Protein AF-A0A293MZA9-F1 (afdb_monomer_lite)

Radius of gyration: 16.71 Å; chains: 1; bounding box: 39×38×52 Å

Organism: Ornithodoros erraticus (NCBI:txid265619)

Foldseek 3Di:
DVVLVVLLCLLLVHDCVVWDWDQDPNWTWIADPVRDIQIGDCRVSQVSLVVRPPRNCQCPDDPVLNVQLVVLSVCCVPQLQVCVVPPVSNVVVLVVVLVCLVPPLASGDPDHHPSLLSVLVSCLVVLVPDDQVRVVVSVSVVNSNQVQCVPCSSCPPPDDRDHDPDPPDDPDD

Secondary structure (DSSP, 8-state):
-HHHHHHHHHHTT--TTT--EEEETTEEEEE-TTSPEEESHHHHHHHHHHHSSS-GGGG-SSHHHHHHHHHHHHHIIIIIHHHTT-HHHHHHHHHHHHHHTTS-SSSSTTS--HHHHHHHHHHHHHHHHS-HHHHHHTHHHHHHHHHHHT-HHHHTTSPPPP------S----

Sequence (173 aa):
MAARMDLFLRYLEMNHKNVVITCKNQVPQTKAKNGEEVTGLLAVCSYLAQLSSNKQHLLGTNPEERASVQQWVEYLQLSVDRCASNHESTNTVLKELNLYLKDRVYFVGNSLTLADILIYYSLHPTFAALSFQDKEKYNHVSRWFDLIQHDSSIRQHLPLLVFSKMMLYEKHR

InterPro domains:
  IPR010987 Glutathione S-transferase, C-terminal-like [PS50405] (47-173)
  IPR036282 Glutathione S-transferase, C-terminal domain superfamily [SSF47616] (43-159)
  IPR042450 Eukaryotic translation elongation factor 1 epsilon-1 [PTHR44490] (5-171)
  IPR053836 Nuclear-export cofactor Arc1-like, N-terminal domain [PF21972] (66-150)
  IPR053837 AIMP3/p18, C-terminal domain [cd10305] (63-164)

Structure (mmCIF, N/CA/C/O backbone):
data_AF-A0A293MZA9-F1
#
_entry.id   AF-A0A293MZA9-F1
#
loop_
_atom_site.group_PDB
_atom_site.id
_atom_site.type_symbol
_atom_site.label_atom_id
_atom_site.label_alt_id
_atom_site.label_comp_id
_atom_site.label_asym_id
_atom_site.label_entity_id
_atom_site.label_seq_id
_atom_site.pdbx_PDB_ins_code
_atom_site.Cartn_x
_atom_site.Cartn_y
_atom_site.Cartn_z
_atom_site.occupancy
_atom_site.B_iso_or_equiv
_atom_site.auth_seq_id
_atom_site.auth_comp_id
_atom_site.auth_asym_id
_atom_site.auth_atom_id
_atom_site.pdbx_PDB_model_num
ATOM 1 N N . MET A 1 1 ? 6.627 9.845 3.550 1.00 78.38 1 MET A N 1
ATOM 2 C CA . MET A 1 1 ? 5.764 9.667 4.743 1.00 78.38 1 MET A CA 1
ATOM 3 C C . MET A 1 1 ? 4.539 10.587 4.746 1.00 78.38 1 MET A C 1
ATOM 5 O O . MET A 1 1 ? 3.451 10.077 4.556 1.00 78.38 1 MET A O 1
ATOM 9 N N . ALA A 1 2 ? 4.655 11.910 4.920 1.00 79.00 2 ALA A N 1
ATOM 10 C CA . ALA A 1 2 ? 3.470 12.781 5.049 1.00 79.00 2 ALA A CA 1
ATOM 11 C C . ALA A 1 2 ? 2.505 12.693 3.844 1.00 79.00 2 ALA A C 1
ATOM 13 O O . ALA A 1 2 ? 1.341 12.349 4.014 1.00 79.00 2 ALA A O 1
ATOM 14 N N . ALA A 1 3 ? 3.023 12.837 2.618 1.00 83.88 3 ALA A N 1
ATOM 15 C CA . ALA A 1 3 ? 2.209 12.765 1.398 1.00 83.88 3 ALA A CA 1
ATOM 16 C C . ALA A 1 3 ? 1.437 11.438 1.231 1.00 83.88 3 ALA A C 1
ATOM 18 O O . ALA A 1 3 ? 0.305 11.443 0.751 1.00 83.88 3 ALA A O 1
ATOM 19 N N . ARG A 1 4 ? 2.008 10.298 1.660 1.00 88.00 4 ARG A N 1
ATOM 20 C CA . ARG A 1 4 ? 1.300 9.005 1.610 1.00 88.00 4 ARG A CA 1
ATOM 21 C C . ARG A 1 4 ? 0.166 8.916 2.627 1.00 88.00 4 ARG A C 1
ATOM 23 O O . ARG A 1 4 ? -0.846 8.290 2.338 1.00 88.00 4 ARG A O 1
ATOM 30 N N . MET A 1 5 ? 0.312 9.552 3.790 1.00 89.81 5 MET A N 1
ATOM 31 C CA . MET A 1 5 ? -0.748 9.587 4.798 1.00 89.81 5 MET A CA 1
ATOM 32 C C . MET A 1 5 ? -1.927 10.427 4.310 1.00 89.81 5 MET A C 1
ATOM 34 O O . MET A 1 5 ? -3.069 10.024 4.498 1.00 89.81 5 MET A O 1
ATOM 38 N N . ASP A 1 6 ? -1.661 11.527 3.604 1.00 89.75 6 ASP A N 1
ATOM 39 C CA . ASP A 1 6 ? -2.713 12.351 2.998 1.00 89.75 6 ASP A CA 1
ATOM 40 C C . ASP A 1 6 ? -3.455 11.620 1.872 1.00 89.75 6 ASP A C 1
ATOM 42 O O . ASP A 1 6 ? -4.667 11.771 1.718 1.00 89.75 6 ASP A O 1
ATOM 46 N N . LEU A 1 7 ? -2.745 10.824 1.066 1.00 93.19 7 LEU A N 1
ATOM 47 C CA . LEU A 1 7 ? -3.370 9.935 0.082 1.00 93.19 7 LEU A CA 1
ATOM 48 C C . LEU A 1 7 ? -4.232 8.875 0.780 1.00 93.19 7 LEU A C 1
ATOM 50 O O . LEU A 1 7 ? -5.382 8.663 0.402 1.00 93.19 7 LEU A O 1
ATOM 54 N N . PHE A 1 8 ? -3.718 8.244 1.837 1.00 93.69 8 PHE A N 1
ATOM 55 C CA . PHE A 1 8 ? -4.463 7.233 2.581 1.00 93.69 8 PHE A CA 1
ATOM 56 C C . PHE A 1 8 ? -5.726 7.802 3.247 1.00 93.69 8 PHE A C 1
ATOM 58 O O . PHE A 1 8 ? -6.793 7.209 3.122 1.00 93.69 8 PHE A O 1
ATOM 65 N N . LEU A 1 9 ? -5.651 8.981 3.872 1.00 91.62 9 LEU A N 1
ATOM 66 C CA . LEU A 1 9 ? -6.816 9.664 4.450 1.00 91.62 9 LEU A CA 1
ATOM 67 C C . LEU A 1 9 ? -7.902 9.957 3.412 1.00 91.62 9 LEU A C 1
ATOM 69 O O . LEU A 1 9 ? -9.081 9.719 3.676 1.00 91.62 9 LEU A O 1
ATOM 73 N N . ARG A 1 10 ? -7.502 10.442 2.231 1.00 91.81 10 ARG A N 1
ATOM 74 C CA . ARG A 1 10 ? -8.425 10.688 1.117 1.00 91.81 10 ARG A CA 1
ATOM 75 C C . ARG A 1 10 ? -9.087 9.406 0.631 1.00 91.81 10 ARG A C 1
ATOM 77 O O . ARG A 1 10 ? -10.287 9.410 0.392 1.00 91.81 10 ARG A O 1
ATOM 84 N N . TYR A 1 11 ? -8.332 8.313 0.552 1.00 93.38 11 TYR A N 1
ATOM 85 C CA . TYR A 1 11 ? -8.868 7.001 0.190 1.00 93.38 11 TYR A CA 1
ATOM 86 C C . TYR A 1 11 ? -9.869 6.463 1.229 1.00 93.38 11 TYR A C 1
ATOM 88 O O . TYR A 1 11 ? -10.846 5.807 0.873 1.00 93.38 11 TYR A O 1
ATOM 96 N N . LEU A 1 12 ? -9.657 6.756 2.515 1.00 92.31 12 LEU A N 1
ATOM 97 C CA . LEU A 1 12 ? -10.615 6.427 3.573 1.00 92.31 12 LEU A CA 1
ATOM 98 C C . LEU A 1 12 ? -11.833 7.366 3.608 1.00 92.31 12 LEU A C 1
ATOM 100 O O . LEU A 1 12 ? -12.700 7.177 4.462 1.00 92.31 12 LEU A O 1
ATOM 104 N N . GLU A 1 13 ? -11.882 8.377 2.733 1.00 89.62 13 GLU A N 1
ATOM 105 C CA . GLU A 1 13 ? -12.926 9.409 2.686 1.00 89.62 13 GLU A CA 1
ATOM 106 C C . GLU A 1 13 ? -13.087 10.150 4.028 1.00 89.62 13 GLU A C 1
ATOM 108 O O . GLU A 1 13 ? -14.154 10.660 4.378 1.00 89.62 13 GLU A O 1
ATOM 113 N N . MET A 1 14 ? -12.007 10.226 4.813 1.00 82.25 14 MET A N 1
ATOM 114 C CA . MET A 1 14 ? -12.020 10.876 6.119 1.00 82.25 14 MET A CA 1
ATOM 115 C C . MET A 1 14 ? -11.803 12.380 5.973 1.00 82.25 14 MET A C 1
ATOM 117 O O . MET A 1 14 ? -10.853 12.842 5.342 1.00 82.25 14 MET A O 1
ATOM 121 N N . ASN A 1 15 ? -12.665 13.173 6.609 1.00 70.00 15 ASN A N 1
ATOM 122 C CA . ASN A 1 15 ? -12.529 14.624 6.600 1.00 70.00 15 ASN A CA 1
ATOM 123 C C . ASN A 1 15 ? -11.350 15.064 7.491 1.00 70.00 15 ASN A C 1
ATOM 125 O O . ASN A 1 15 ? -11.347 14.785 8.693 1.00 70.00 15 ASN A O 1
ATOM 129 N N . HIS A 1 16 ? -10.400 15.819 6.926 1.00 63.00 16 HIS A N 1
ATOM 130 C CA . HIS A 1 16 ? -9.238 16.385 7.631 1.00 63.00 16 HIS A CA 1
ATOM 131 C C . HIS A 1 16 ? -9.606 17.234 8.864 1.00 63.00 16 HIS A C 1
ATOM 133 O O . HIS A 1 16 ? -8.769 17.447 9.735 1.00 63.00 16 HIS A O 1
ATOM 139 N N . LYS A 1 17 ? -10.858 17.702 8.979 1.00 60.84 17 LYS A N 1
ATOM 140 C CA . LYS A 1 17 ? -11.343 18.417 10.173 1.00 60.84 17 LYS A CA 1
ATOM 141 C C . LYS A 1 17 ? -11.486 17.525 11.414 1.00 60.84 17 LYS A C 1
ATOM 143 O O . LYS A 1 17 ? -11.413 18.036 12.525 1.00 60.84 17 LYS A O 1
ATOM 148 N N . ASN A 1 18 ? -11.681 16.218 11.233 1.00 66.50 18 ASN A N 1
ATOM 149 C CA . ASN A 1 18 ? -11.955 15.280 12.329 1.00 66.50 18 ASN A CA 1
ATOM 150 C C . ASN A 1 18 ? -10.723 14.477 12.758 1.00 66.50 18 ASN A C 1
ATOM 152 O O . ASN A 1 18 ? -10.728 13.874 13.829 1.00 66.50 18 ASN A O 1
ATOM 156 N N . VAL A 1 19 ? -9.683 14.446 11.923 1.00 78.88 19 VAL A N 1
ATOM 157 C CA . VAL A 1 19 ? -8.457 13.688 12.167 1.00 78.88 19 VAL A CA 1
ATOM 158 C C . VAL A 1 19 ? -7.263 14.551 11.801 1.00 78.88 19 VAL A C 1
ATOM 160 O O . VAL A 1 19 ? -7.063 14.897 10.640 1.00 78.88 19 VAL A O 1
ATOM 163 N N . VAL A 1 20 ? -6.433 14.838 12.799 1.00 82.38 20 VAL A N 1
ATOM 164 C CA . VAL A 1 20 ? -5.143 15.495 12.601 1.00 82.38 20 VAL A CA 1
ATOM 165 C C . VAL A 1 20 ? -4.059 14.426 12.633 1.00 82.38 20 VAL A C 1
ATOM 167 O O . VAL A 1 20 ? -3.927 13.703 13.625 1.00 82.38 20 VAL A O 1
ATOM 170 N N . ILE A 1 21 ? -3.286 14.324 11.551 1.00 85.62 21 ILE A N 1
ATOM 171 C CA . ILE A 1 21 ? -2.070 13.511 11.504 1.00 85.62 21 ILE A CA 1
ATOM 172 C C . ILE A 1 21 ? -0.874 14.451 11.565 1.00 85.62 21 ILE A C 1
ATOM 174 O O . ILE A 1 21 ? -0.724 15.334 10.726 1.00 85.62 21 ILE A O 1
ATOM 178 N N . THR A 1 22 ? -0.006 14.241 12.548 1.00 86.19 22 THR A N 1
ATOM 179 C CA . THR A 1 22 ? 1.283 14.934 12.646 1.00 86.19 22 THR A CA 1
ATOM 180 C C . THR A 1 22 ? 2.397 13.931 12.390 1.00 86.19 22 THR A C 1
ATOM 182 O O . THR A 1 22 ? 2.348 12.820 12.904 1.00 86.19 22 THR A O 1
ATOM 185 N N . CYS A 1 23 ? 3.414 14.296 11.613 1.00 83.69 23 CYS A N 1
ATOM 186 C CA . CYS A 1 23 ? 4.606 13.464 11.444 1.00 83.69 23 CYS A CA 1
ATOM 187 C C . CYS A 1 23 ? 5.765 14.063 12.249 1.00 83.69 23 CYS A C 1
ATOM 189 O O . CYS A 1 23 ? 6.390 15.017 11.790 1.00 83.69 23 CYS A O 1
ATOM 191 N N . LYS A 1 24 ? 6.072 13.509 13.428 1.00 82.31 24 LYS A N 1
ATOM 192 C CA . LYS A 1 24 ? 7.266 13.887 14.207 1.00 82.31 24 LYS A CA 1
ATOM 193 C C . LYS A 1 24 ? 8.376 12.879 13.934 1.00 82.31 24 LYS A C 1
ATOM 195 O O . LYS A 1 24 ? 8.140 11.681 14.026 1.00 82.31 24 LYS A O 1
ATOM 200 N N . ASN A 1 25 ? 9.573 13.341 13.569 1.00 81.31 25 ASN A N 1
ATOM 201 C CA . ASN A 1 25 ? 10.719 12.477 13.233 1.00 81.31 25 ASN A CA 1
ATOM 202 C C . ASN A 1 25 ? 10.378 11.370 12.216 1.00 81.31 25 ASN A C 1
ATOM 204 O O . ASN A 1 25 ? 10.804 10.230 12.360 1.00 81.31 25 ASN A O 1
ATOM 208 N N . GLN A 1 26 ? 9.576 11.701 11.197 1.00 80.00 26 GLN A N 1
ATOM 209 C CA . GLN A 1 26 ? 9.067 10.756 10.189 1.00 80.00 26 GLN A CA 1
ATOM 210 C C . GLN A 1 26 ? 8.148 9.646 10.735 1.00 80.00 26 GLN A C 1
ATOM 212 O O . GLN A 1 26 ? 7.789 8.740 9.992 1.00 80.00 26 GLN A O 1
ATOM 217 N N . VAL A 1 27 ? 7.695 9.730 11.983 1.00 86.31 27 VAL A N 1
ATOM 218 C CA . VAL A 1 27 ? 6.714 8.806 12.555 1.00 86.31 27 VAL A CA 1
ATOM 219 C C . VAL A 1 27 ? 5.341 9.485 12.571 1.00 86.31 27 VAL A C 1
ATOM 221 O O . VAL A 1 27 ? 5.217 10.587 13.116 1.00 86.31 27 VAL A O 1
ATOM 224 N N . PRO A 1 28 ? 4.302 8.882 11.965 1.00 91.38 28 PRO A N 1
ATOM 225 C CA . PRO A 1 28 ? 2.960 9.444 12.001 1.00 91.38 28 PRO A CA 1
ATOM 226 C C . PRO A 1 28 ? 2.348 9.286 13.396 1.00 91.38 28 PRO A C 1
ATOM 228 O O . PRO A 1 28 ? 2.517 8.258 14.057 1.00 91.38 28 PRO A O 1
ATOM 231 N N . GLN A 1 29 ? 1.618 10.312 13.814 1.00 93.19 29 GLN A N 1
ATOM 232 C CA . GLN A 1 29 ? 0.899 10.393 15.077 1.00 93.19 29 GLN A CA 1
ATOM 233 C C . GLN A 1 29 ? -0.500 10.947 14.833 1.00 93.19 29 GLN A C 1
ATOM 235 O O . GLN A 1 29 ? -0.676 11.849 14.010 1.00 93.19 29 GLN A O 1
ATOM 240 N N . THR A 1 30 ? -1.491 10.454 15.566 1.00 91.81 30 THR A N 1
ATOM 241 C CA . THR A 1 30 ? -2.841 11.023 15.574 1.00 91.81 30 THR A CA 1
ATOM 242 C C . THR A 1 30 ? -3.443 10.977 16.973 1.00 91.81 30 THR A C 1
ATOM 244 O O . THR A 1 30 ? -3.035 10.166 17.802 1.00 91.81 30 THR A O 1
ATOM 247 N N . LYS A 1 31 ? -4.407 11.858 17.247 1.00 90.56 31 LYS A N 1
ATOM 248 C CA . LYS A 1 31 ? -5.154 11.843 18.507 1.00 90.56 31 LYS A CA 1
ATOM 249 C C . LYS A 1 31 ? -6.422 11.021 18.351 1.00 90.56 31 LYS A C 1
ATOM 251 O O . LYS A 1 31 ? -7.227 11.267 17.451 1.00 90.56 31 LYS A O 1
ATOM 256 N N . ALA A 1 32 ? -6.602 10.066 19.249 1.00 85.69 32 ALA A N 1
ATOM 257 C CA . ALA A 1 32 ? -7.834 9.320 19.363 1.00 85.69 32 ALA A CA 1
ATOM 258 C C . ALA A 1 32 ? -8.953 10.182 19.974 1.00 85.69 32 ALA A C 1
ATOM 260 O O . ALA A 1 32 ? -8.708 11.234 20.568 1.00 85.69 32 ALA A O 1
ATOM 261 N N . LYS A 1 33 ? -10.211 9.740 19.832 1.00 82.50 33 LYS A N 1
ATOM 262 C CA . LYS A 1 33 ? -11.384 10.478 20.350 1.00 82.50 33 LYS A CA 1
ATOM 263 C C . LYS A 1 33 ? -11.359 10.662 21.873 1.00 82.50 33 LYS A C 1
ATOM 265 O O . LYS A 1 33 ? -11.926 11.624 22.373 1.00 82.50 33 LYS A O 1
ATOM 270 N N . ASN A 1 34 ? -10.704 9.753 22.593 1.00 83.38 34 ASN A N 1
ATOM 271 C CA . ASN A 1 34 ? -10.505 9.803 24.045 1.00 83.38 34 ASN A CA 1
ATOM 272 C C . ASN A 1 34 ? -9.336 10.719 24.471 1.00 83.38 34 ASN A C 1
ATOM 274 O O . ASN A 1 34 ? -9.072 10.848 25.661 1.00 83.38 34 ASN A O 1
ATOM 278 N N . GLY A 1 35 ? -8.642 11.354 23.520 1.00 83.75 35 GLY A N 1
ATOM 279 C CA . GLY A 1 35 ? -7.499 12.229 23.777 1.00 83.75 35 GLY A CA 1
ATOM 280 C C . GLY A 1 35 ? -6.140 11.525 23.811 1.00 83.75 35 GLY A C 1
ATOM 281 O O . GLY A 1 35 ? -5.126 12.223 23.847 1.00 83.75 35 GLY A O 1
ATOM 282 N N . GLU A 1 36 ? -6.093 10.191 23.747 1.00 88.56 36 GLU A N 1
ATOM 283 C CA . GLU A 1 36 ? -4.838 9.431 23.692 1.00 88.56 36 GLU A CA 1
ATOM 284 C C . GLU A 1 36 ? -4.108 9.642 22.359 1.00 88.56 36 GLU A C 1
ATOM 286 O O . GLU A 1 36 ? -4.722 9.862 21.312 1.00 88.56 36 GLU A O 1
ATOM 291 N N . GLU A 1 37 ? -2.777 9.577 22.386 1.00 91.50 37 GLU A N 1
ATOM 292 C CA . GLU A 1 37 ? -1.948 9.701 21.187 1.00 91.50 37 GLU A CA 1
ATOM 293 C C . GLU A 1 37 ? -1.611 8.313 20.630 1.00 91.50 37 GLU A C 1
ATOM 295 O O . GLU A 1 37 ? -0.954 7.503 21.280 1.00 91.50 37 GLU A O 1
ATOM 300 N N . VAL A 1 38 ? -2.030 8.053 19.393 1.00 93.06 38 VAL A N 1
ATOM 301 C CA . VAL A 1 38 ? -1.664 6.853 18.637 1.00 93.06 38 VAL A CA 1
ATOM 302 C C . VAL A 1 38 ? -0.458 7.196 17.772 1.00 93.06 38 VAL A C 1
ATOM 304 O O . VAL A 1 38 ? -0.515 8.124 16.966 1.00 93.06 38 VAL A O 1
ATOM 307 N N . THR A 1 39 ? 0.633 6.449 17.929 1.00 93.19 39 THR A N 1
ATOM 308 C CA . THR A 1 39 ? 1.907 6.694 17.237 1.00 93.19 39 THR A CA 1
ATOM 309 C C . THR A 1 39 ? 2.356 5.456 16.467 1.00 93.19 39 THR A C 1
ATOM 311 O O . THR A 1 39 ? 2.234 4.337 16.955 1.00 93.19 39 THR A O 1
ATOM 314 N N . GLY A 1 40 ? 2.921 5.664 15.277 1.00 91.88 40 GLY A N 1
ATOM 315 C CA . GLY A 1 40 ? 3.454 4.606 14.419 1.00 91.88 40 GLY A CA 1
ATOM 316 C C . GLY A 1 40 ? 2.581 4.361 13.193 1.00 91.88 40 GLY A C 1
ATOM 317 O O . GLY A 1 40 ? 1.365 4.518 13.239 1.00 91.88 40 GLY A O 1
ATOM 318 N N . LEU A 1 41 ? 3.205 3.984 12.074 1.00 92.19 41 LEU A N 1
ATOM 319 C CA . LEU A 1 41 ? 2.511 3.841 10.790 1.00 92.19 41 LEU A CA 1
ATOM 320 C C . LEU A 1 41 ? 1.380 2.818 10.862 1.00 92.19 41 LEU A C 1
ATOM 322 O O . LEU A 1 41 ? 0.238 3.156 10.563 1.00 92.19 41 LEU A O 1
ATOM 326 N N . LEU A 1 42 ? 1.692 1.599 11.305 1.00 94.31 42 LEU A N 1
ATOM 327 C CA . LEU A 1 42 ? 0.703 0.536 11.433 1.00 94.31 42 LEU A CA 1
ATOM 328 C C . LEU A 1 42 ? -0.424 0.929 12.391 1.00 94.31 42 LEU A C 1
ATOM 330 O O . LEU A 1 42 ? -1.591 0.782 12.040 1.00 94.31 42 LEU A O 1
ATOM 334 N N . ALA A 1 43 ? -0.085 1.461 13.567 1.00 94.38 43 ALA A N 1
ATOM 335 C CA . ALA A 1 43 ? -1.064 1.826 14.587 1.00 94.38 43 ALA A CA 1
ATOM 336 C C . ALA A 1 43 ? -2.006 2.937 14.099 1.00 94.38 43 ALA A C 1
ATOM 338 O O . ALA A 1 43 ? -3.224 2.795 14.189 1.00 94.38 43 ALA A O 1
ATOM 339 N N . VAL A 1 44 ? -1.457 4.007 13.514 1.00 94.44 44 VAL A N 1
ATOM 340 C CA . VAL A 1 44 ? -2.244 5.119 12.968 1.00 94.44 44 VAL A CA 1
ATOM 341 C C . VAL A 1 44 ? -3.105 4.646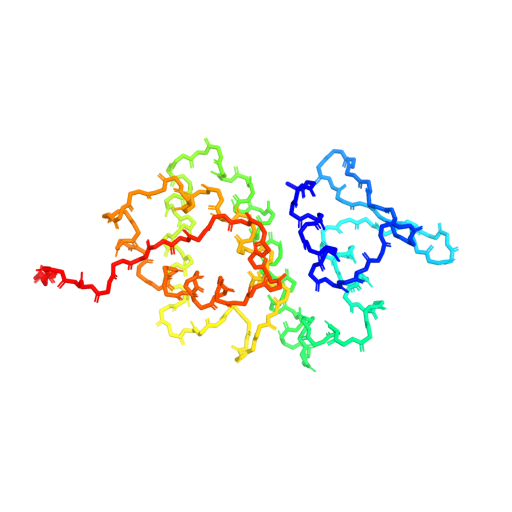 11.800 1.00 94.44 44 VAL A C 1
ATOM 343 O O . VAL A 1 44 ? -4.309 4.878 11.811 1.00 94.44 44 VAL A O 1
ATOM 346 N N . CYS A 1 45 ? -2.544 3.944 10.813 1.00 94.56 45 CYS A N 1
ATOM 347 C CA . CYS A 1 45 ? -3.326 3.452 9.678 1.00 94.56 45 CYS A CA 1
ATOM 348 C C . CYS A 1 45 ? -4.422 2.466 10.103 1.00 94.56 45 CYS A C 1
ATOM 350 O O . CYS A 1 45 ? -5.534 2.543 9.582 1.00 94.56 45 CYS A O 1
ATOM 352 N N . SER A 1 46 ? -4.139 1.587 11.069 1.00 94.81 46 SER A N 1
ATOM 353 C CA . SER A 1 46 ? -5.121 0.634 11.601 1.00 94.81 46 SER A CA 1
ATOM 354 C C . SER A 1 46 ? -6.251 1.342 12.331 1.00 94.81 46 SER A C 1
ATOM 356 O O . SER A 1 46 ? -7.418 1.057 12.074 1.00 94.81 46 SER A O 1
ATOM 358 N N . TYR A 1 47 ? -5.916 2.313 13.181 1.00 93.81 47 TYR A N 1
ATOM 359 C CA . TYR A 1 47 ? -6.902 3.135 13.874 1.00 93.81 47 TYR A CA 1
ATOM 360 C C . TYR A 1 47 ? -7.825 3.861 12.884 1.00 93.81 47 TYR A C 1
ATOM 362 O O . TYR A 1 47 ? -9.046 3.819 13.019 1.00 93.81 47 TYR A O 1
ATOM 370 N N . LEU A 1 48 ? -7.264 4.469 11.836 1.00 92.38 48 LEU A N 1
ATOM 371 C CA . LEU A 1 48 ? -8.047 5.179 10.822 1.00 92.38 48 LEU A CA 1
ATOM 372 C C . LEU A 1 48 ? -8.930 4.238 9.995 1.00 92.38 48 LEU A C 1
ATOM 374 O O . LEU A 1 48 ? -10.099 4.545 9.764 1.00 92.38 48 LEU A O 1
ATOM 378 N N . ALA A 1 49 ? -8.411 3.075 9.597 1.00 93.44 49 ALA A N 1
ATOM 379 C CA . ALA A 1 49 ? -9.196 2.067 8.887 1.00 93.44 49 ALA A CA 1
ATOM 380 C C . ALA A 1 49 ? -10.359 1.530 9.742 1.00 93.44 49 ALA A C 1
ATOM 382 O O . ALA A 1 49 ? -11.439 1.284 9.210 1.00 93.44 49 ALA A O 1
ATOM 383 N N . GLN A 1 50 ? -10.168 1.400 11.061 1.00 92.31 50 GLN A N 1
ATOM 384 C CA . GLN A 1 50 ? -11.224 1.002 12.003 1.00 92.31 50 GLN A CA 1
ATOM 385 C C . GLN A 1 50 ? -12.297 2.079 12.189 1.00 92.31 50 GLN A C 1
ATOM 387 O O . GLN A 1 50 ? -13.472 1.749 12.340 1.00 92.31 50 GLN A O 1
ATOM 392 N N . LEU A 1 51 ? -11.909 3.358 12.167 1.00 90.19 51 LEU A N 1
ATOM 393 C CA . LEU A 1 51 ? -12.852 4.477 12.237 1.00 90.19 51 LEU A CA 1
ATOM 394 C C . LEU A 1 51 ? -13.693 4.645 10.967 1.00 90.19 51 LEU A C 1
ATOM 396 O O . LEU A 1 51 ? -14.756 5.266 11.023 1.00 90.19 51 LEU A O 1
ATOM 400 N N . SER A 1 52 ? -13.213 4.141 9.832 1.00 88.44 52 SER A N 1
ATOM 401 C CA . SER A 1 52 ? -13.966 4.148 8.584 1.00 88.44 52 SER A CA 1
ATOM 402 C C . SER A 1 52 ? -15.138 3.164 8.648 1.00 88.44 52 SER A C 1
ATOM 404 O O . SER A 1 52 ? -15.035 2.071 9.206 1.00 88.44 52 SER A O 1
ATOM 406 N N . SER A 1 53 ? -16.265 3.542 8.045 1.00 85.12 53 SER A N 1
ATOM 407 C CA . SER A 1 53 ? -17.493 2.742 8.047 1.00 85.12 53 SER A CA 1
ATOM 408 C C . SER A 1 53 ? -17.404 1.480 7.185 1.00 85.12 53 SER A C 1
ATOM 410 O O . SER A 1 53 ? -18.109 0.515 7.459 1.00 85.12 53 SER A O 1
ATOM 412 N N . ASN A 1 54 ? -16.556 1.462 6.151 1.00 88.69 54 ASN A N 1
ATOM 413 C CA . ASN A 1 54 ? -16.525 0.385 5.152 1.00 88.69 54 ASN A CA 1
ATOM 414 C C . ASN A 1 54 ? -15.112 -0.130 4.806 1.00 88.69 54 ASN A C 1
ATOM 416 O O . ASN A 1 54 ? -14.974 -1.017 3.961 1.00 88.69 54 ASN A O 1
ATOM 420 N N . LYS A 1 55 ? -14.057 0.370 5.464 1.00 93.31 55 LYS A N 1
ATOM 421 C CA . LYS A 1 55 ? -12.653 0.016 5.162 1.00 93.31 55 LYS A CA 1
ATOM 422 C C . LYS A 1 55 ? -11.972 -0.880 6.205 1.00 93.31 55 LYS A C 1
ATOM 424 O O . LYS A 1 55 ? -10.771 -1.119 6.120 1.00 93.31 55 LYS A O 1
ATOM 429 N N . GLN A 1 56 ? -12.722 -1.439 7.153 1.00 92.88 56 GLN A N 1
ATOM 430 C CA . GLN A 1 56 ? -12.178 -2.313 8.206 1.00 92.88 56 GLN A CA 1
ATOM 431 C C . GLN A 1 56 ? -11.539 -3.599 7.653 1.00 92.88 56 GLN A C 1
ATOM 433 O O . GLN A 1 56 ? -10.561 -4.095 8.211 1.00 92.88 56 GLN A O 1
ATOM 438 N N . HIS A 1 57 ? -12.051 -4.106 6.526 1.00 94.44 57 HIS A N 1
ATOM 439 C CA . HIS A 1 57 ? -11.538 -5.303 5.849 1.00 94.44 57 HIS A CA 1
ATOM 440 C C . HIS A 1 57 ? -10.075 -5.168 5.395 1.00 94.44 57 HIS A C 1
ATOM 442 O O . HIS A 1 57 ? -9.390 -6.176 5.248 1.00 94.44 57 HIS A O 1
ATOM 448 N N . LEU A 1 58 ? -9.563 -3.940 5.232 1.00 96.62 58 LEU A N 1
ATOM 449 C CA . LEU A 1 58 ? -8.174 -3.689 4.832 1.00 96.62 58 LEU A CA 1
ATOM 450 C C . LEU A 1 58 ? -7.151 -4.210 5.844 1.00 96.62 58 LEU A C 1
ATOM 452 O O . LEU A 1 58 ? -5.981 -4.362 5.501 1.00 96.62 58 LEU A O 1
ATOM 456 N N . LEU A 1 59 ? -7.577 -4.455 7.084 1.00 96.69 59 LEU A N 1
ATOM 457 C CA . LEU A 1 59 ? -6.723 -4.987 8.140 1.00 96.69 59 LEU A CA 1
ATOM 458 C C . LEU A 1 59 ? -6.605 -6.512 8.102 1.00 96.69 59 LEU A C 1
ATOM 460 O O . LEU A 1 59 ? -5.855 -7.057 8.899 1.00 96.69 59 LEU A O 1
ATOM 464 N N . GLY A 1 60 ? -7.309 -7.194 7.199 1.00 95.88 60 GLY A N 1
ATOM 465 C CA . GLY A 1 60 ? -7.381 -8.650 7.161 1.00 95.88 60 GLY A CA 1
ATOM 466 C C . GLY A 1 60 ? -8.590 -9.196 7.921 1.00 95.88 60 GLY A C 1
ATOM 467 O O . GLY A 1 60 ? -9.027 -8.664 8.952 1.00 95.88 60 GLY A O 1
ATOM 468 N N . THR A 1 61 ? -9.147 -10.279 7.388 1.00 95.19 61 THR A N 1
ATOM 469 C CA . THR A 1 61 ? -10.399 -10.890 7.857 1.00 95.19 61 THR A CA 1
ATOM 470 C C . THR A 1 61 ? -10.183 -11.936 8.949 1.00 95.19 61 THR A C 1
ATOM 472 O O . THR A 1 61 ? -11.072 -12.156 9.770 1.00 95.19 61 THR A O 1
ATOM 475 N N . ASN A 1 62 ? -8.987 -12.522 9.012 1.00 96.12 62 ASN A N 1
ATOM 476 C CA . ASN A 1 62 ? -8.573 -13.527 9.991 1.00 96.12 62 ASN A CA 1
ATOM 477 C C . ASN A 1 62 ? -7.237 -13.134 10.670 1.00 96.12 62 ASN A C 1
ATOM 479 O O . ASN A 1 62 ? -6.584 -12.176 10.235 1.00 96.12 62 ASN A O 1
ATOM 483 N N . PRO A 1 63 ? -6.847 -13.796 11.778 1.00 97.44 63 PRO A N 1
ATOM 484 C CA . PRO A 1 63 ? -5.603 -13.495 12.489 1.00 97.44 63 PRO A CA 1
ATOM 485 C C . PRO A 1 63 ? -4.343 -13.583 11.617 1.00 97.44 63 PRO A C 1
ATOM 487 O O . PRO A 1 63 ? -3.449 -12.748 11.750 1.00 97.44 63 PRO A O 1
ATOM 490 N N . GLU A 1 64 ? -4.282 -14.548 10.703 1.00 97.69 64 GLU A N 1
ATOM 491 C CA . GLU A 1 64 ? -3.146 -14.793 9.815 1.00 97.69 64 GLU A CA 1
ATOM 492 C C . GLU A 1 64 ? -2.963 -13.653 8.802 1.00 97.69 64 GLU A C 1
ATOM 494 O O . GLU A 1 64 ? -1.852 -13.159 8.592 1.00 97.69 64 GLU A O 1
ATOM 499 N N . GLU A 1 65 ? -4.059 -13.174 8.212 1.00 97.69 65 GLU A N 1
ATOM 500 C CA . GLU A 1 65 ? -4.069 -12.010 7.327 1.00 97.69 65 GLU A CA 1
ATOM 501 C C . GLU A 1 65 ? -3.688 -10.741 8.086 1.00 97.69 65 GLU A C 1
ATOM 503 O O . GLU A 1 65 ? -2.877 -9.965 7.590 1.00 97.69 65 GLU A O 1
ATOM 508 N N . ARG A 1 66 ? -4.199 -10.546 9.308 1.00 97.50 66 ARG A N 1
ATOM 509 C CA . ARG A 1 66 ? -3.835 -9.393 10.152 1.00 97.50 66 ARG A CA 1
ATOM 510 C C . ARG A 1 66 ? -2.340 -9.355 10.450 1.00 97.50 66 ARG A C 1
ATOM 512 O O . ARG A 1 66 ? -1.713 -8.306 10.301 1.00 97.50 66 ARG A O 1
ATOM 519 N N . ALA A 1 67 ? -1.762 -10.499 10.814 1.00 97.88 67 ALA A N 1
ATOM 520 C CA . ALA A 1 67 ? -0.326 -10.627 11.037 1.00 97.88 67 ALA A CA 1
ATOM 521 C C . ALA A 1 67 ? 0.474 -10.366 9.749 1.00 97.88 67 ALA A C 1
ATOM 523 O O . ALA A 1 67 ? 1.479 -9.659 9.774 1.00 97.88 67 ALA A O 1
ATOM 524 N N . SER A 1 68 ? -0.006 -10.866 8.608 1.00 97.94 68 SER A N 1
ATOM 525 C CA . SER A 1 68 ? 0.633 -10.643 7.305 1.00 97.94 68 SER A CA 1
ATOM 526 C C . SER A 1 68 ? 0.578 -9.172 6.876 1.00 97.94 68 SER A C 1
ATOM 528 O O . SER A 1 68 ? 1.563 -8.642 6.362 1.00 97.94 68 SER A O 1
ATOM 530 N N . VAL A 1 69 ? -0.542 -8.481 7.121 1.00 98.19 69 VAL A N 1
ATOM 531 C CA . VAL A 1 69 ? -0.663 -7.032 6.895 1.00 98.19 69 VAL A CA 1
ATOM 532 C C . VAL A 1 69 ? 0.361 -6.293 7.747 1.00 98.19 69 VAL A C 1
ATOM 534 O O . VAL A 1 69 ? 1.105 -5.469 7.218 1.00 98.19 69 VAL A O 1
ATOM 537 N N . GLN A 1 70 ? 0.443 -6.609 9.042 1.00 97.25 70 GLN A N 1
ATOM 538 C CA . GLN A 1 70 ? 1.440 -6.025 9.937 1.00 97.25 70 GLN A CA 1
ATOM 539 C C . GLN A 1 70 ? 2.867 -6.232 9.409 1.00 97.25 70 GLN A C 1
ATOM 541 O O . GLN A 1 70 ? 3.603 -5.256 9.259 1.00 97.25 70 GLN A O 1
ATOM 546 N N . GLN A 1 71 ? 3.228 -7.467 9.055 1.00 97.31 71 GLN A N 1
ATOM 547 C CA . GLN A 1 71 ? 4.546 -7.802 8.519 1.00 97.31 71 GLN A CA 1
ATOM 548 C C . GLN A 1 71 ? 4.899 -6.949 7.291 1.00 97.31 71 GLN A C 1
ATOM 550 O O . GLN A 1 71 ? 6.008 -6.426 7.192 1.00 97.31 71 GLN A O 1
ATOM 555 N N . TRP A 1 72 ? 3.970 -6.780 6.348 1.00 97.56 72 TRP A N 1
ATOM 556 C CA . TRP A 1 72 ? 4.224 -5.992 5.140 1.00 97.56 72 TRP A CA 1
ATOM 557 C C . TRP A 1 72 ? 4.366 -4.494 5.413 1.00 97.56 72 TRP A C 1
ATOM 559 O O . TRP A 1 72 ? 5.183 -3.828 4.774 1.00 97.56 72 TRP A O 1
ATOM 569 N N . VAL A 1 73 ? 3.618 -3.959 6.381 1.00 95.25 73 VAL A N 1
ATOM 570 C CA . VAL A 1 73 ? 3.770 -2.563 6.815 1.00 95.25 73 VAL A CA 1
ATOM 571 C C . VAL A 1 73 ? 5.113 -2.351 7.524 1.00 95.25 73 VAL A C 1
ATOM 573 O O . VAL A 1 73 ? 5.749 -1.316 7.325 1.00 95.25 73 VAL A O 1
ATOM 576 N N . GLU A 1 74 ? 5.595 -3.332 8.285 1.00 94.12 74 GLU A N 1
ATOM 577 C CA . GLU A 1 74 ? 6.937 -3.298 8.875 1.00 94.12 74 GLU A CA 1
ATOM 578 C C . GLU A 1 74 ? 8.032 -3.388 7.799 1.00 94.12 74 GLU A C 1
ATOM 580 O O . GLU A 1 74 ? 8.944 -2.557 7.780 1.00 94.12 74 GLU A O 1
ATOM 585 N N . TYR A 1 75 ? 7.911 -4.320 6.845 1.00 94.31 75 TYR A N 1
ATOM 586 C CA . TYR A 1 75 ? 8.831 -4.438 5.704 1.00 94.31 75 TYR A CA 1
ATOM 587 C C . TYR A 1 75 ? 8.909 -3.132 4.902 1.00 94.31 75 TYR A C 1
ATOM 589 O O . TYR A 1 75 ? 9.996 -2.690 4.529 1.00 94.31 75 TYR A O 1
ATOM 597 N N . LEU A 1 76 ? 7.774 -2.463 4.681 1.00 91.44 76 LEU A N 1
ATOM 598 C CA . LEU A 1 76 ? 7.730 -1.151 4.039 1.00 91.44 76 LEU A CA 1
ATOM 599 C C . LEU A 1 76 ? 8.625 -0.130 4.762 1.00 91.44 76 LEU A C 1
ATOM 601 O O . LEU A 1 76 ? 9.395 0.579 4.117 1.00 91.44 76 LEU A O 1
ATOM 605 N N . GLN A 1 77 ? 8.546 -0.054 6.092 1.00 86.69 77 GLN A N 1
ATOM 606 C CA . GLN A 1 77 ? 9.319 0.916 6.875 1.00 86.69 77 GLN A CA 1
ATOM 607 C C . GLN A 1 77 ? 10.812 0.569 6.946 1.00 86.69 77 GLN A C 1
ATOM 609 O O . GLN A 1 77 ? 11.656 1.468 6.973 1.00 86.69 77 GLN A O 1
ATOM 614 N N . LEU A 1 78 ? 11.147 -0.720 7.004 1.00 87.06 78 LEU A N 1
ATOM 615 C CA . LEU A 1 78 ? 12.527 -1.177 7.177 1.00 87.06 78 LEU A CA 1
ATOM 616 C C . LEU A 1 78 ? 13.299 -1.250 5.860 1.00 87.06 78 LEU A C 1
ATOM 618 O O . LEU A 1 78 ? 14.483 -0.907 5.847 1.00 87.06 78 LEU A O 1
ATOM 622 N N . SER A 1 79 ? 12.623 -1.640 4.781 1.00 84.31 79 SER A N 1
ATOM 623 C CA . SER A 1 79 ? 13.228 -1.910 3.479 1.00 84.31 79 SER A CA 1
ATOM 624 C C . SER A 1 79 ? 12.869 -0.819 2.475 1.00 84.31 79 SER A C 1
ATOM 626 O O . SER A 1 79 ? 13.740 -0.085 2.025 1.00 84.31 79 SER A O 1
ATOM 628 N N . VAL A 1 80 ? 11.586 -0.633 2.158 1.00 78.25 80 VAL A N 1
ATOM 629 C CA . VAL A 1 80 ? 11.173 0.258 1.056 1.00 78.25 80 VAL A CA 1
ATOM 630 C C . VAL A 1 80 ? 11.524 1.723 1.343 1.00 78.25 80 VAL A C 1
ATOM 632 O O . VAL A 1 80 ? 12.203 2.366 0.544 1.00 78.25 80 VAL A O 1
ATOM 635 N N . ASP A 1 81 ? 11.112 2.245 2.500 1.00 79.75 81 ASP A N 1
ATOM 636 C CA . ASP A 1 81 ? 11.316 3.654 2.854 1.00 79.75 81 ASP A CA 1
ATOM 637 C C . ASP A 1 81 ? 12.803 3.985 3.078 1.00 79.75 81 ASP A C 1
ATOM 639 O O . ASP A 1 81 ? 13.257 5.082 2.750 1.00 79.75 81 ASP A O 1
ATOM 643 N N . ARG A 1 82 ? 13.575 3.035 3.621 1.00 76.12 82 ARG A N 1
ATOM 644 C CA . ARG A 1 82 ? 15.005 3.213 3.915 1.00 76.12 82 ARG A CA 1
ATOM 645 C C . ARG A 1 82 ? 15.871 3.117 2.660 1.00 76.12 82 ARG A C 1
ATOM 647 O O . ARG A 1 82 ? 16.892 3.793 2.570 1.00 76.12 82 ARG A O 1
ATOM 654 N N . CYS A 1 83 ? 15.477 2.282 1.703 1.00 72.50 83 CYS A N 1
ATOM 655 C CA . CYS A 1 83 ? 16.248 2.030 0.491 1.00 72.50 83 CYS A CA 1
ATOM 656 C C . CYS A 1 83 ? 15.966 3.030 -0.635 1.00 72.50 83 CYS A C 1
ATOM 658 O O . CYS A 1 83 ? 16.731 3.057 -1.595 1.00 72.50 83 CYS A O 1
ATOM 660 N N . ALA A 1 84 ? 14.935 3.874 -0.517 1.00 68.00 84 ALA A N 1
ATOM 661 C CA . ALA A 1 84 ? 14.508 4.804 -1.567 1.00 68.00 84 ALA A CA 1
ATOM 662 C C . ALA A 1 84 ? 15.595 5.795 -2.044 1.00 68.00 84 ALA A C 1
ATOM 664 O O . ALA A 1 84 ? 15.492 6.327 -3.146 1.00 68.00 84 ALA A O 1
ATOM 665 N N . SER A 1 85 ? 16.640 6.043 -1.246 1.00 70.00 85 SER A N 1
ATOM 666 C CA . SER A 1 85 ? 17.775 6.907 -1.607 1.00 70.00 85 SER A CA 1
ATOM 667 C C . SER A 1 85 ? 18.966 6.165 -2.231 1.00 70.00 85 SER A C 1
ATOM 669 O O . SER A 1 85 ? 19.882 6.816 -2.731 1.00 70.00 85 SER A O 1
ATOM 671 N N . ASN A 1 86 ? 18.970 4.826 -2.227 1.00 79.56 86 ASN A N 1
ATOM 672 C CA . ASN A 1 86 ? 20.035 3.998 -2.791 1.00 79.56 86 ASN A CA 1
ATOM 673 C C . ASN A 1 86 ? 19.494 3.130 -3.937 1.00 79.56 86 ASN A C 1
ATOM 675 O O . ASN A 1 86 ? 18.646 2.258 -3.739 1.00 79.56 86 ASN A O 1
ATOM 679 N N . HIS A 1 87 ? 20.026 3.342 -5.141 1.00 75.81 87 HIS A N 1
ATOM 680 C CA . HIS A 1 87 ? 19.598 2.638 -6.346 1.00 75.81 87 HIS A CA 1
ATOM 681 C C . HIS A 1 87 ? 19.833 1.117 -6.279 1.00 75.81 87 HIS A C 1
ATOM 683 O O . HIS A 1 87 ? 18.982 0.344 -6.721 1.00 75.81 87 HIS A O 1
ATOM 689 N N . GLU A 1 88 ? 20.948 0.661 -5.697 1.00 77.12 88 GLU A N 1
ATOM 690 C CA . GLU A 1 88 ? 21.230 -0.774 -5.551 1.00 77.12 88 GLU A CA 1
ATOM 691 C C . GLU A 1 88 ? 20.249 -1.431 -4.583 1.00 77.12 88 GLU A C 1
ATOM 693 O O . GLU A 1 88 ? 19.643 -2.453 -4.904 1.00 77.12 88 GLU A O 1
ATOM 698 N N . SER A 1 89 ? 20.025 -0.802 -3.428 1.00 81.06 89 SER A N 1
ATOM 699 C CA . SER A 1 89 ? 19.079 -1.305 -2.434 1.00 81.06 89 SER A CA 1
ATOM 700 C C . SER A 1 89 ? 17.640 -1.286 -2.956 1.00 81.06 89 SER A C 1
ATOM 702 O O . SER A 1 89 ? 16.888 -2.229 -2.722 1.00 81.06 89 SER A O 1
ATOM 704 N N . THR A 1 90 ? 17.272 -0.261 -3.730 1.00 85.38 90 THR A N 1
ATOM 705 C CA . THR A 1 90 ? 15.975 -0.192 -4.416 1.00 85.38 90 THR A CA 1
ATOM 706 C C . THR A 1 90 ? 15.802 -1.359 -5.389 1.00 85.38 90 THR A C 1
ATOM 708 O O . THR A 1 90 ? 14.764 -2.013 -5.382 1.00 85.38 90 THR A O 1
ATOM 711 N N . ASN A 1 91 ? 16.819 -1.677 -6.195 1.00 88.94 91 ASN A N 1
ATOM 712 C CA . ASN A 1 91 ? 16.775 -2.810 -7.123 1.00 88.94 91 ASN A CA 1
ATOM 713 C C . ASN A 1 91 ? 16.580 -4.145 -6.383 1.00 88.94 91 ASN A C 1
ATOM 715 O O . ASN A 1 91 ? 15.766 -4.965 -6.804 1.00 88.94 91 ASN A O 1
ATOM 719 N N . THR A 1 92 ? 17.263 -4.341 -5.252 1.00 91.62 92 THR A N 1
ATOM 720 C CA . THR A 1 92 ? 17.079 -5.526 -4.401 1.00 91.62 92 THR A CA 1
ATOM 721 C C . THR A 1 92 ? 15.639 -5.650 -3.908 1.00 91.62 92 THR A C 1
ATOM 723 O O . THR A 1 92 ? 15.015 -6.684 -4.140 1.00 91.62 92 THR A O 1
ATOM 726 N N . VAL A 1 93 ? 15.074 -4.581 -3.339 1.00 93.06 93 VAL A N 1
ATOM 727 C CA . VAL A 1 93 ? 13.670 -4.553 -2.893 1.00 93.06 93 VAL A CA 1
ATOM 728 C C . VAL A 1 93 ? 12.725 -4.875 -4.053 1.00 93.06 93 VAL A C 1
ATOM 730 O O . VAL A 1 93 ? 11.846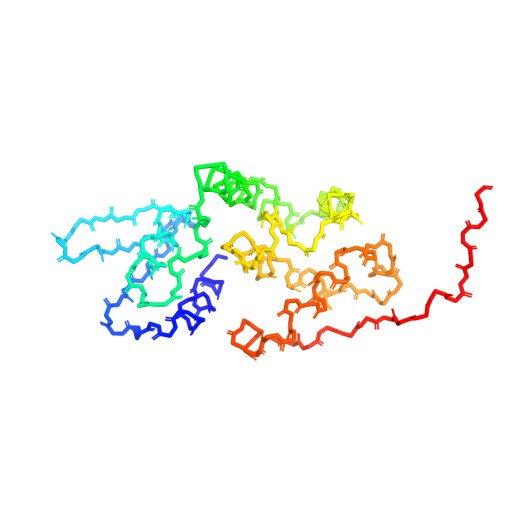 -5.722 -3.928 1.00 93.06 93 VAL A O 1
ATOM 733 N N . LEU A 1 94 ? 12.923 -4.269 -5.226 1.00 94.62 94 LEU A N 1
ATOM 734 C CA . LEU A 1 94 ? 12.078 -4.537 -6.391 1.00 94.62 94 LEU A CA 1
ATOM 735 C C . LEU A 1 94 ? 12.168 -5.990 -6.874 1.00 94.62 94 LEU A C 1
ATOM 737 O O . LEU A 1 94 ? 11.149 -6.563 -7.260 1.00 94.62 94 LEU A O 1
ATOM 741 N N . LYS A 1 95 ? 13.351 -6.611 -6.828 1.00 95.50 95 LYS A N 1
ATOM 742 C CA . LYS A 1 95 ? 13.522 -8.037 -7.149 1.00 95.50 95 LYS A CA 1
ATOM 743 C C . LYS A 1 95 ? 12.790 -8.937 -6.158 1.00 95.50 95 LYS A C 1
ATOM 745 O O . LYS A 1 95 ? 12.125 -9.876 -6.592 1.00 95.50 95 LYS A O 1
ATOM 750 N N . GLU A 1 96 ? 12.891 -8.649 -4.863 1.00 95.94 96 GLU A N 1
ATOM 751 C CA . GLU A 1 96 ? 12.206 -9.402 -3.805 1.00 95.94 96 GLU A CA 1
ATOM 752 C C . GLU A 1 96 ? 10.687 -9.332 -3.966 1.00 95.94 96 GLU A C 1
ATOM 754 O O . GLU A 1 96 ? 10.021 -10.366 -4.030 1.00 95.94 96 GLU A O 1
ATOM 759 N N . LEU A 1 97 ? 10.145 -8.121 -4.122 1.00 97.06 97 LEU A N 1
ATOM 760 C CA . LEU A 1 97 ? 8.713 -7.912 -4.331 1.00 97.06 97 LEU A CA 1
ATOM 761 C C . LEU A 1 97 ? 8.228 -8.579 -5.621 1.00 97.06 97 LEU A C 1
ATOM 763 O O . LEU A 1 97 ? 7.157 -9.183 -5.642 1.00 97.06 97 LEU A O 1
ATOM 767 N N . ASN A 1 98 ? 9.027 -8.527 -6.691 1.00 97.44 98 ASN A N 1
ATOM 768 C CA . ASN A 1 98 ? 8.686 -9.187 -7.947 1.00 97.44 98 ASN A CA 1
ATOM 769 C C . ASN A 1 98 ? 8.628 -10.705 -7.806 1.00 97.44 98 ASN A C 1
ATOM 771 O O . ASN A 1 98 ? 7.725 -11.334 -8.352 1.00 97.44 98 ASN A O 1
ATOM 775 N N . LEU A 1 99 ? 9.571 -11.293 -7.070 1.00 97.88 99 LEU A N 1
ATOM 776 C CA . LEU A 1 99 ? 9.554 -12.720 -6.783 1.00 97.88 99 LEU A CA 1
ATOM 777 C C . LEU A 1 99 ? 8.344 -13.094 -5.918 1.00 97.88 99 LEU A C 1
ATOM 779 O O . LEU A 1 99 ? 7.674 -14.080 -6.216 1.00 97.88 99 LEU A O 1
ATOM 783 N N . TYR A 1 100 ? 8.034 -12.292 -4.897 1.00 97.88 100 TYR A N 1
ATOM 784 C CA . TYR A 1 100 ? 6.895 -12.525 -4.009 1.00 97.88 100 TYR A CA 1
ATOM 785 C C . TYR A 1 100 ? 5.543 -12.457 -4.738 1.00 97.88 100 TYR A C 1
ATOM 787 O O . TYR A 1 100 ? 4.656 -13.269 -4.483 1.00 97.88 100 TYR A O 1
ATOM 795 N N . LEU A 1 101 ? 5.384 -11.521 -5.678 1.00 98.12 101 LEU A N 1
ATOM 796 C CA . LEU A 1 101 ? 4.149 -11.319 -6.446 1.00 98.12 101 LEU A CA 1
ATOM 797 C C . LEU A 1 101 ? 4.010 -12.245 -7.666 1.00 98.12 101 LEU A C 1
ATOM 799 O O . LEU A 1 101 ? 3.065 -12.092 -8.451 1.00 98.12 101 LEU A O 1
ATOM 803 N N . 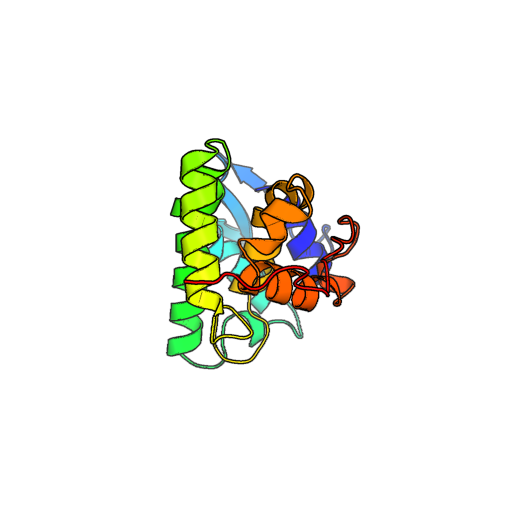LYS A 1 102 ? 4.934 -13.199 -7.851 1.00 97.44 102 LYS A N 1
ATOM 804 C CA . LYS A 1 102 ? 4.934 -14.132 -8.986 1.00 97.44 102 LYS A CA 1
ATOM 805 C C . LYS A 1 102 ? 3.637 -14.937 -9.082 1.00 97.44 10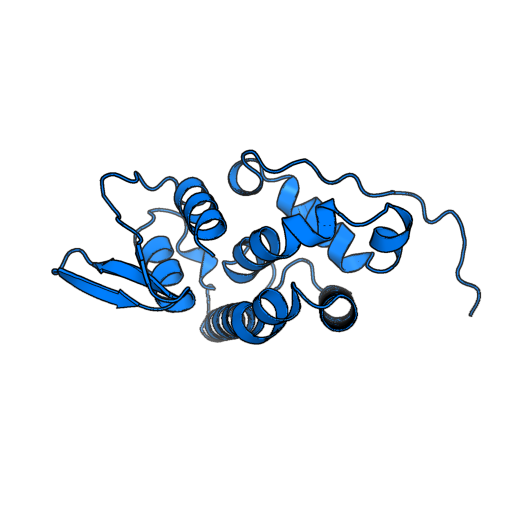2 LYS A C 1
ATOM 807 O O . LYS A 1 102 ? 3.090 -15.087 -10.171 1.00 97.44 102 LYS A O 1
ATOM 812 N N . ASP A 1 103 ? 3.163 -15.437 -7.949 1.00 96.94 103 ASP A N 1
ATOM 813 C CA . ASP A 1 103 ? 1.995 -16.308 -7.785 1.00 96.94 103 ASP A CA 1
ATOM 814 C C . ASP A 1 103 ? 0.881 -15.657 -6.944 1.00 96.94 103 ASP A C 1
ATOM 816 O O . ASP A 1 103 ? -0.065 -16.328 -6.544 1.00 96.94 103 ASP A O 1
ATOM 820 N N . ARG A 1 104 ? 0.972 -14.345 -6.677 1.00 97.81 104 ARG A N 1
ATOM 821 C CA . ARG A 1 104 ? 0.052 -13.620 -5.784 1.00 97.81 104 ARG A CA 1
ATOM 822 C C . ARG A 1 104 ? -0.541 -12.397 -6.454 1.00 97.81 104 ARG A C 1
ATOM 824 O O . ARG A 1 104 ? 0.178 -11.596 -7.046 1.00 97.81 104 ARG A O 1
ATOM 831 N N . VAL A 1 105 ? -1.854 -12.222 -6.340 1.00 97.38 105 VAL A N 1
ATOM 832 C CA . VAL A 1 105 ? -2.542 -11.047 -6.896 1.00 97.38 105 VAL A CA 1
ATOM 833 C C . VAL A 1 105 ? -2.283 -9.805 -6.040 1.00 97.38 105 VAL A C 1
ATOM 835 O O . VAL A 1 105 ? -1.966 -8.763 -6.611 1.00 97.38 105 VAL A O 1
ATOM 838 N N . TYR A 1 106 ? -2.352 -9.960 -4.714 1.00 98.19 106 TYR A N 1
ATOM 839 C CA . TYR A 1 106 ? -2.148 -8.941 -3.678 1.00 98.19 106 TYR A CA 1
ATOM 840 C C . TYR A 1 106 ? -1.043 -9.366 -2.704 1.00 98.19 106 TYR A C 1
ATOM 842 O O . TYR A 1 106 ? -0.601 -10.517 -2.720 1.00 98.19 106 TYR A O 1
ATOM 850 N N . PHE A 1 107 ? -0.611 -8.457 -1.832 1.00 97.88 107 PHE A N 1
ATOM 851 C CA . PHE A 1 107 ? 0.383 -8.770 -0.803 1.00 97.88 107 PHE A CA 1
ATOM 852 C C . PHE A 1 107 ? -0.135 -9.696 0.299 1.00 97.88 107 PHE A C 1
ATOM 854 O O . PHE A 1 107 ? 0.646 -10.454 0.874 1.00 97.88 107 PHE A O 1
ATOM 861 N N . VAL A 1 108 ? -1.433 -9.645 0.600 1.00 97.81 108 VAL A N 1
ATOM 862 C CA . VAL A 1 108 ? -2.052 -10.454 1.653 1.00 97.81 108 VAL A CA 1
ATOM 863 C C . VAL A 1 108 ? -3.361 -11.048 1.152 1.00 97.81 108 VAL A C 1
ATOM 865 O O . VAL A 1 108 ? -4.229 -10.331 0.659 1.00 97.81 108 VAL A O 1
ATOM 868 N N . GLY A 1 109 ? -3.511 -12.364 1.310 1.00 94.12 109 GLY A N 1
ATOM 869 C CA . GLY A 1 109 ? -4.723 -13.079 0.921 1.00 94.12 109 GLY A CA 1
ATOM 870 C C . GLY A 1 109 ? -5.074 -12.892 -0.559 1.00 94.12 109 GLY A C 1
ATOM 871 O O . GLY A 1 109 ? -4.200 -12.864 -1.426 1.00 94.12 109 GLY A O 1
ATOM 872 N N . ASN A 1 110 ? -6.374 -12.770 -0.836 1.00 94.44 110 ASN A N 1
ATOM 873 C CA . ASN A 1 110 ? -6.930 -12.657 -2.191 1.00 94.44 110 ASN A CA 1
ATOM 874 C C . ASN A 1 110 ? -7.710 -11.351 -2.419 1.00 94.44 110 ASN A C 1
ATOM 876 O O . ASN A 1 110 ? -8.494 -11.252 -3.362 1.00 94.44 110 ASN A O 1
ATOM 880 N N . SER A 1 111 ? -7.516 -10.350 -1.563 1.00 95.12 111 SER A N 1
ATOM 881 C CA . SER A 1 111 ? -8.222 -9.069 -1.628 1.00 95.12 111 SER A CA 1
ATOM 882 C C . SER A 1 111 ? -7.287 -7.909 -1.319 1.00 95.12 111 SER A C 1
ATOM 884 O O . SER A 1 111 ? -6.275 -8.090 -0.652 1.00 95.12 111 SER A O 1
ATOM 886 N N . LEU A 1 112 ? -7.662 -6.707 -1.754 1.00 97.25 112 LEU A N 1
ATOM 887 C CA . LEU A 1 112 ? -6.938 -5.482 -1.429 1.00 97.25 112 LEU A CA 1
ATOM 888 C C . LEU A 1 112 ? -6.824 -5.294 0.093 1.00 97.25 112 LEU A C 1
ATOM 890 O O . LEU A 1 112 ? -7.835 -5.294 0.799 1.00 97.25 112 LEU A O 1
ATOM 894 N N . THR A 1 113 ? -5.606 -5.062 0.583 1.00 98.00 113 THR A N 1
ATOM 895 C CA . THR A 1 113 ? -5.346 -4.782 2.002 1.00 98.00 113 THR A CA 1
ATOM 896 C C . THR A 1 113 ? -4.594 -3.471 2.212 1.00 98.00 113 THR A C 1
ATOM 898 O O . THR A 1 113 ? -4.161 -2.800 1.271 1.00 98.00 113 THR A O 1
ATOM 901 N N . LEU A 1 114 ? -4.411 -3.099 3.480 1.00 97.44 114 LEU A N 1
ATOM 902 C CA . LEU A 1 114 ? -3.586 -1.963 3.875 1.00 97.44 114 LEU A CA 1
ATOM 903 C C . LEU A 1 114 ? -2.145 -2.080 3.344 1.00 97.44 114 LEU A C 1
ATOM 905 O O . LEU A 1 114 ? -1.553 -1.064 2.981 1.00 97.44 114 LEU A O 1
ATOM 909 N N . ALA A 1 115 ? -1.604 -3.301 3.266 1.00 97.56 115 ALA A N 1
ATOM 910 C CA . ALA A 1 115 ? -0.267 -3.553 2.735 1.00 97.56 115 ALA A CA 1
ATOM 911 C C . ALA A 1 115 ? -0.144 -3.073 1.282 1.00 97.56 115 ALA A C 1
ATOM 913 O O . ALA A 1 115 ? 0.760 -2.299 0.967 1.00 97.56 115 ALA A O 1
ATOM 914 N N . ASP A 1 116 ? -1.092 -3.453 0.421 1.00 98.19 116 ASP A N 1
ATOM 915 C CA . ASP A 1 116 ? -1.092 -3.068 -0.992 1.00 98.19 116 ASP A CA 1
ATOM 916 C C . ASP A 1 116 ? -1.133 -1.549 -1.167 1.00 98.19 116 ASP A C 1
ATOM 918 O O . ASP A 1 116 ? -0.332 -0.976 -1.904 1.00 98.19 116 ASP A O 1
ATOM 922 N N . ILE A 1 117 ? -2.032 -0.878 -0.446 1.00 97.56 117 ILE A N 1
ATOM 923 C CA . ILE A 1 117 ? -2.227 0.570 -0.563 1.00 97.56 117 ILE A CA 1
ATOM 924 C C . ILE A 1 117 ? -0.964 1.329 -0.136 1.00 97.56 117 ILE A C 1
ATOM 926 O O . ILE A 1 117 ? -0.513 2.243 -0.831 1.00 97.56 117 ILE A O 1
ATOM 930 N N . LEU A 1 118 ? -0.372 0.959 1.003 1.00 96.38 118 LEU A N 1
ATOM 931 C CA . LEU A 1 118 ? 0.803 1.658 1.522 1.00 96.38 118 LEU A CA 1
ATOM 932 C C . LEU A 1 118 ? 2.055 1.387 0.683 1.00 96.38 118 LEU A C 1
ATOM 934 O O . LEU A 1 118 ? 2.808 2.326 0.410 1.00 96.38 118 LEU A O 1
ATOM 938 N N . ILE A 1 119 ? 2.262 0.144 0.233 1.00 96.19 119 ILE A N 1
ATOM 939 C CA . ILE A 1 119 ? 3.374 -0.200 -0.662 1.00 96.19 119 ILE A CA 1
ATOM 940 C C . ILE A 1 119 ? 3.216 0.524 -2.002 1.00 96.19 119 ILE A C 1
ATOM 942 O O . ILE A 1 119 ? 4.199 1.062 -2.511 1.00 96.19 119 ILE A O 1
ATOM 946 N N . TYR A 1 120 ? 1.992 0.622 -2.534 1.00 97.31 120 TYR A N 1
ATOM 947 C CA . TYR A 1 120 ? 1.716 1.333 -3.785 1.00 97.31 120 TYR A CA 1
ATOM 948 C C . TYR A 1 120 ? 2.136 2.798 -3.676 1.00 97.31 120 TYR A C 1
ATOM 950 O O . TYR A 1 120 ? 2.927 3.272 -4.490 1.00 97.31 120 TYR A O 1
ATOM 958 N N . TYR A 1 121 ? 1.698 3.502 -2.628 1.00 96.06 121 TYR A N 1
ATOM 959 C CA . TYR A 1 121 ? 2.077 4.901 -2.429 1.00 96.06 121 TYR A CA 1
ATOM 960 C C . TYR A 1 121 ? 3.573 5.102 -2.186 1.00 96.06 121 TYR A C 1
ATOM 962 O O . TYR A 1 121 ? 4.127 6.099 -2.646 1.00 96.06 121 TYR A O 1
ATOM 970 N N . SER A 1 122 ? 4.236 4.189 -1.473 1.00 93.00 122 SER A N 1
ATOM 971 C CA . SER A 1 122 ? 5.678 4.297 -1.233 1.00 93.00 122 SER A CA 1
ATOM 972 C C . SER A 1 122 ? 6.509 4.034 -2.489 1.00 93.00 122 SER A C 1
ATOM 974 O O . SER A 1 122 ? 7.502 4.724 -2.703 1.00 93.00 122 SER A O 1
ATOM 976 N N . LEU A 1 123 ? 6.119 3.070 -3.327 1.00 93.56 123 LEU A N 1
ATOM 977 C CA . LEU A 1 123 ? 6.869 2.713 -4.535 1.00 93.56 123 LEU A CA 1
ATOM 978 C C . LEU A 1 123 ? 6.516 3.566 -5.753 1.00 93.56 123 LEU A C 1
ATOM 980 O O . LEU A 1 123 ? 7.289 3.578 -6.711 1.00 93.56 123 LEU A O 1
ATOM 984 N N . HIS A 1 124 ? 5.375 4.265 -5.747 1.00 95.12 124 HIS A N 1
ATOM 985 C CA . HIS A 1 124 ? 4.906 5.025 -6.910 1.00 95.12 124 HIS A CA 1
ATOM 986 C C . HIS A 1 124 ? 5.957 6.008 -7.455 1.00 95.12 124 HIS A C 1
ATOM 988 O O . HIS A 1 124 ? 6.233 5.923 -8.652 1.00 95.12 124 HIS A O 1
ATOM 994 N N . PRO A 1 125 ? 6.637 6.848 -6.642 1.00 92.69 125 PRO A N 1
ATOM 995 C CA . PRO A 1 125 ? 7.662 7.760 -7.158 1.00 92.69 125 PRO A CA 1
ATOM 996 C C . PRO A 1 125 ? 8.827 7.030 -7.838 1.00 92.69 125 PRO A C 1
ATOM 998 O O . PRO A 1 125 ? 9.282 7.440 -8.904 1.00 92.69 125 PRO A O 1
ATOM 1001 N N . THR A 1 126 ? 9.277 5.917 -7.252 1.00 91.75 126 THR A N 1
ATOM 1002 C CA . THR A 1 126 ? 10.340 5.078 -7.814 1.00 91.75 126 THR A CA 1
ATOM 1003 C C . THR A 1 126 ? 9.909 4.484 -9.150 1.00 91.75 126 THR A C 1
ATOM 1005 O O . THR A 1 126 ? 10.625 4.607 -10.137 1.00 91.75 126 THR A O 1
ATOM 1008 N N . PHE A 1 127 ? 8.720 3.884 -9.212 1.00 92.81 127 PHE A N 1
ATOM 1009 C CA . PHE A 1 127 ? 8.196 3.271 -10.433 1.00 92.81 127 PHE A CA 1
ATOM 1010 C C . PHE A 1 127 ? 7.867 4.291 -11.525 1.00 92.81 127 PHE A C 1
ATOM 1012 O O . PHE A 1 127 ? 8.031 3.993 -12.709 1.00 92.81 127 PHE A O 1
ATOM 1019 N N . ALA A 1 128 ? 7.430 5.494 -11.155 1.00 93.94 128 ALA A N 1
ATOM 1020 C CA . ALA A 1 128 ? 7.203 6.591 -12.087 1.00 93.94 128 ALA A CA 1
ATOM 1021 C C . ALA A 1 128 ? 8.499 7.022 -12.790 1.00 93.94 128 ALA A C 1
ATOM 1023 O O . ALA A 1 128 ? 8.460 7.339 -13.977 1.00 93.94 128 ALA A O 1
ATOM 1024 N N . ALA A 1 129 ? 9.633 6.970 -12.086 1.00 92.25 129 ALA A N 1
ATOM 1025 C CA . ALA A 1 129 ? 10.948 7.311 -12.623 1.00 92.25 129 ALA A CA 1
ATOM 1026 C C . ALA A 1 129 ? 11.588 6.200 -13.480 1.00 92.25 129 ALA A C 1
ATOM 1028 O O . ALA A 1 129 ? 12.540 6.470 -14.211 1.00 92.25 129 ALA A O 1
ATOM 1029 N N . LEU A 1 130 ? 11.090 4.958 -13.413 1.00 91.31 130 LEU A N 1
ATOM 1030 C CA . LEU A 1 130 ? 11.628 3.847 -14.204 1.00 91.31 130 LEU A CA 1
ATOM 1031 C C . LEU A 1 130 ? 11.248 3.951 -15.686 1.00 91.31 130 LEU A C 1
ATOM 1033 O O . LEU A 1 130 ? 10.098 4.237 -16.046 1.00 91.31 130 LEU A O 1
ATOM 1037 N N . SER A 1 131 ? 12.209 3.598 -16.544 1.00 90.75 131 SER A N 1
ATOM 1038 C CA . SER A 1 131 ? 11.980 3.404 -17.975 1.00 90.75 131 SER A CA 1
ATOM 1039 C C . SER A 1 131 ? 11.027 2.227 -18.237 1.00 90.75 131 SER A C 1
ATOM 1041 O O . SER A 1 131 ? 10.833 1.354 -17.386 1.00 90.75 131 SER A O 1
ATOM 1043 N N . PHE A 1 132 ? 10.447 2.163 -19.440 1.00 87.31 132 PHE A N 1
ATOM 1044 C CA . PHE A 1 132 ? 9.637 1.008 -19.848 1.00 87.31 132 PHE A CA 1
ATOM 1045 C C . PHE A 1 132 ? 10.429 -0.305 -19.767 1.00 87.31 132 PHE A C 1
ATOM 1047 O O . PHE A 1 132 ? 9.926 -1.289 -19.231 1.00 87.31 132 PHE A O 1
ATOM 1054 N N . GLN A 1 133 ? 11.692 -0.291 -20.200 1.00 85.94 133 GLN A N 1
ATOM 1055 C CA . GLN A 1 133 ? 12.575 -1.457 -20.169 1.00 85.94 133 GLN A CA 1
ATOM 1056 C C . GLN A 1 133 ? 12.894 -1.916 -18.737 1.00 85.94 133 GLN A C 1
ATOM 1058 O O . GLN A 1 133 ? 13.022 -3.111 -18.472 1.00 85.94 133 GLN A O 1
ATOM 1063 N N . ASP A 1 134 ? 13.022 -0.988 -17.786 1.00 89.19 134 ASP A N 1
ATOM 1064 C CA . ASP A 1 134 ? 13.253 -1.353 -16.387 1.00 89.19 134 ASP A CA 1
ATOM 1065 C C . ASP A 1 134 ? 12.003 -1.939 -15.736 1.00 89.19 134 ASP A C 1
ATOM 1067 O O . ASP A 1 134 ? 12.108 -2.903 -14.979 1.00 89.19 134 ASP A O 1
ATOM 1071 N N . LYS A 1 135 ? 10.815 -1.427 -16.077 1.00 90.88 135 LYS A N 1
ATOM 1072 C CA . LYS A 1 135 ? 9.537 -1.995 -15.620 1.00 90.88 135 LYS A CA 1
ATOM 1073 C C . LYS A 1 135 ? 9.351 -3.437 -16.101 1.00 90.88 135 LYS A C 1
ATOM 1075 O O . LYS A 1 135 ? 8.893 -4.276 -15.329 1.00 90.88 135 LYS A O 1
ATOM 1080 N N . GLU A 1 136 ? 9.795 -3.767 -17.316 1.00 88.50 136 GLU A N 1
ATOM 1081 C CA . GLU A 1 136 ? 9.765 -5.143 -17.846 1.00 88.50 136 GLU A CA 1
ATOM 1082 C C . GLU A 1 136 ? 10.602 -6.137 -17.021 1.00 88.50 136 GLU A C 1
ATOM 1084 O O . GLU A 1 136 ? 10.282 -7.326 -16.970 1.00 88.50 136 GLU A O 1
ATOM 1089 N N . LYS A 1 137 ? 11.646 -5.675 -16.313 1.00 91.50 137 LYS A N 1
ATOM 1090 C CA . LYS A 1 137 ? 12.427 -6.528 -15.394 1.00 91.50 137 LYS A CA 1
ATOM 1091 C C . LYS A 1 137 ? 11.610 -6.959 -14.171 1.00 91.50 137 LYS A C 1
ATOM 1093 O O . LYS A 1 137 ? 11.904 -8.006 -13.597 1.00 91.50 137 LYS A O 1
ATOM 1098 N N . TYR A 1 138 ? 10.593 -6.179 -13.806 1.00 94.00 138 TYR A N 1
ATOM 1099 C CA . TYR A 1 138 ? 9.712 -6.395 -12.660 1.00 94.00 138 TYR A CA 1
ATOM 1100 C C . TYR A 1 138 ? 8.266 -6.596 -13.129 1.00 94.00 138 TYR A C 1
ATOM 1102 O O . TYR A 1 138 ? 7.358 -5.853 -12.755 1.00 94.00 138 TYR A O 1
ATOM 1110 N N . ASN A 1 139 ? 8.050 -7.578 -14.003 1.00 94.31 139 ASN A N 1
ATOM 1111 C CA . ASN A 1 139 ? 6.756 -7.849 -14.632 1.00 94.31 139 ASN A CA 1
ATOM 1112 C C . ASN A 1 139 ? 5.610 -8.102 -13.630 1.00 94.31 139 ASN A C 1
ATOM 1114 O O . ASN A 1 139 ? 4.495 -7.633 -13.848 1.00 94.31 139 ASN A O 1
ATOM 1118 N N . HIS A 1 140 ? 5.862 -8.808 -12.526 1.00 96.69 140 HIS A N 1
ATOM 1119 C CA . HIS A 1 140 ? 4.852 -9.122 -11.516 1.00 96.69 140 HIS A CA 1
ATOM 1120 C C . HIS A 1 140 ? 4.493 -7.892 -10.680 1.00 96.69 140 HIS A C 1
ATOM 1122 O O . HIS A 1 140 ? 3.313 -7.655 -10.425 1.00 96.69 140 HIS A O 1
ATOM 1128 N N . VAL A 1 141 ? 5.487 -7.068 -10.333 1.00 97.00 141 VAL A N 1
ATOM 1129 C CA . VAL A 1 141 ? 5.247 -5.773 -9.674 1.00 97.00 141 VAL A CA 1
ATOM 1130 C C . VAL A 1 141 ? 4.532 -4.810 -10.621 1.00 97.00 141 VAL A C 1
ATOM 1132 O O . VAL A 1 141 ? 3.591 -4.150 -10.205 1.00 97.00 141 VAL A O 1
ATOM 1135 N N . SER A 1 142 ? 4.910 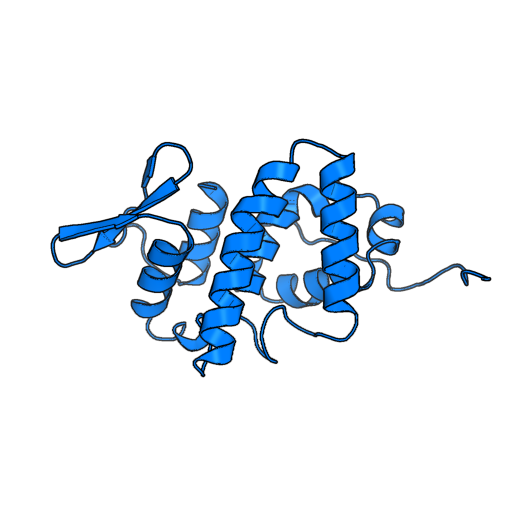-4.770 -11.902 1.00 95.75 142 SER A N 1
ATOM 1136 C CA . SER A 1 142 ? 4.233 -3.970 -12.933 1.00 95.75 142 SER A CA 1
ATOM 1137 C C . SER A 1 142 ? 2.767 -4.373 -13.092 1.00 95.75 142 SER A C 1
ATOM 1139 O O . SER A 1 142 ? 1.896 -3.510 -13.087 1.00 95.75 142 SER A O 1
ATOM 1141 N N . ARG A 1 143 ? 2.472 -5.680 -13.155 1.00 96.06 143 ARG A N 1
ATOM 1142 C CA . ARG A 1 143 ? 1.096 -6.206 -13.175 1.00 96.06 143 ARG A CA 1
ATOM 1143 C C . ARG A 1 143 ? 0.312 -5.764 -11.941 1.00 96.06 143 ARG A C 1
ATOM 1145 O O . ARG A 1 143 ? -0.841 -5.367 -12.059 1.00 96.06 143 ARG A O 1
ATOM 1152 N N . TRP A 1 144 ? 0.912 -5.882 -10.760 1.00 97.69 144 TRP A N 1
ATOM 1153 C CA . TRP A 1 144 ? 0.271 -5.468 -9.516 1.00 97.69 144 TRP A CA 1
ATOM 1154 C C . TRP A 1 144 ? 0.037 -3.951 -9.480 1.00 97.69 144 TRP A C 1
ATOM 1156 O O . TRP A 1 144 ? -1.070 -3.528 -9.171 1.00 97.69 144 TRP A O 1
ATOM 1166 N N . PHE A 1 145 ? 1.004 -3.128 -9.895 1.00 97.44 145 PHE A N 1
ATOM 1167 C CA . PHE A 1 145 ? 0.809 -1.682 -10.039 1.00 97.44 145 PHE A CA 1
ATOM 1168 C C . PHE A 1 145 ? -0.347 -1.362 -10.976 1.00 97.44 145 PHE A C 1
ATOM 1170 O O . PHE A 1 145 ? -1.174 -0.517 -10.639 1.00 97.44 145 PHE A O 1
ATOM 1177 N N . ASP A 1 146 ? -0.403 -2.044 -12.124 1.00 95.88 146 ASP A N 1
ATOM 1178 C CA . ASP A 1 146 ? -1.484 -1.878 -13.083 1.00 95.88 146 ASP A CA 1
ATOM 1179 C C . ASP A 1 146 ? -2.829 -2.214 -12.435 1.00 95.88 146 ASP A C 1
ATOM 1181 O O . ASP A 1 146 ? -3.741 -1.402 -12.478 1.00 95.88 146 ASP A O 1
ATOM 1185 N N . LEU A 1 147 ? -2.938 -3.332 -11.716 1.00 96.62 147 LEU A N 1
ATOM 1186 C CA . LEU A 1 147 ? -4.149 -3.687 -10.971 1.00 96.62 147 LEU A CA 1
ATOM 1187 C C . LEU A 1 147 ? -4.575 -2.599 -9.968 1.00 96.62 147 LEU A C 1
ATOM 1189 O O . LEU A 1 147 ? -5.734 -2.191 -9.972 1.00 96.62 147 LEU A O 1
ATOM 1193 N N . ILE A 1 148 ? -3.660 -2.129 -9.114 1.00 97.88 148 ILE A N 1
ATOM 1194 C CA . ILE A 1 148 ? -3.989 -1.182 -8.037 1.00 97.88 148 ILE A CA 1
ATOM 1195 C C . ILE A 1 148 ? -4.364 0.200 -8.590 1.00 97.88 148 ILE A C 1
ATOM 1197 O O . ILE A 1 148 ? -5.318 0.815 -8.117 1.00 97.88 148 ILE A O 1
ATOM 1201 N N . GLN A 1 149 ? -3.656 0.694 -9.610 1.00 96.81 149 GLN A N 1
ATOM 1202 C CA . GLN A 1 149 ? -3.879 2.045 -10.142 1.00 96.81 149 GLN A CA 1
ATOM 1203 C C . GLN A 1 149 ? -5.195 2.202 -10.925 1.00 96.81 149 GLN A C 1
ATOM 1205 O O . GLN A 1 149 ? -5.619 3.335 -11.180 1.00 96.81 149 GLN A O 1
ATOM 1210 N N . HIS A 1 150 ? -5.827 1.091 -11.329 1.00 94.94 150 HIS A N 1
ATOM 1211 C CA . HIS A 1 150 ? -7.148 1.111 -11.965 1.00 94.94 150 HIS A CA 1
ATOM 1212 C C . HIS A 1 150 ? -8.249 1.541 -10.989 1.00 94.94 150 HIS A C 1
ATOM 1214 O O . HIS A 1 150 ? -9.262 2.089 -11.427 1.00 94.94 150 HIS A O 1
ATOM 1220 N N . ASP A 1 151 ? -8.046 1.372 -9.679 1.00 95.31 151 ASP A N 1
ATOM 1221 C CA . ASP A 1 151 ? -8.922 1.974 -8.681 1.00 95.31 151 ASP A CA 1
ATOM 1222 C C . ASP A 1 151 ? -8.619 3.478 -8.561 1.00 95.31 151 ASP A C 1
ATOM 1224 O O . ASP A 1 151 ? -7.600 3.910 -8.008 1.00 95.31 151 ASP A O 1
ATOM 1228 N N . SER A 1 152 ? -9.533 4.307 -9.073 1.00 95.25 152 SER A N 1
ATOM 1229 C CA . SER A 1 152 ? -9.405 5.765 -9.030 1.00 95.25 152 SER A CA 1
ATOM 1230 C C . SER A 1 152 ? -9.378 6.337 -7.610 1.00 95.25 152 SER A C 1
ATOM 1232 O O . SER A 1 152 ? -8.788 7.400 -7.414 1.00 95.25 152 SER A O 1
ATOM 1234 N N . SER A 1 153 ? -9.973 5.656 -6.624 1.00 94.69 153 SER A N 1
ATOM 1235 C CA . SER A 1 153 ? -9.959 6.089 -5.219 1.00 94.69 153 SER A CA 1
ATOM 1236 C C . SER A 1 153 ? -8.583 5.911 -4.569 1.00 94.69 153 SER A C 1
ATOM 1238 O O . SER A 1 153 ? -8.208 6.688 -3.686 1.00 94.69 153 SER A O 1
ATOM 1240 N N . ILE A 1 154 ? -7.803 4.931 -5.038 1.00 96.25 154 ILE A N 1
ATOM 1241 C CA . ILE A 1 154 ? -6.420 4.704 -4.607 1.00 96.25 154 ILE A CA 1
ATOM 1242 C C . ILE A 1 154 ? -5.479 5.597 -5.414 1.00 96.25 154 ILE A C 1
ATOM 1244 O O . ILE A 1 154 ? -4.704 6.358 -4.844 1.00 96.25 154 ILE A O 1
ATOM 1248 N N . ARG A 1 155 ? -5.555 5.572 -6.751 1.00 96.50 155 ARG A N 1
ATOM 1249 C CA . ARG A 1 155 ? -4.649 6.368 -7.598 1.00 96.50 155 ARG A CA 1
ATOM 1250 C C . ARG A 1 155 ? -4.786 7.870 -7.341 1.00 96.50 155 ARG A C 1
ATOM 1252 O O . ARG A 1 155 ? -3.777 8.570 -7.283 1.00 96.50 155 ARG A O 1
ATOM 1259 N N . GLN A 1 156 ? -6.013 8.358 -7.168 1.00 95.62 156 GLN A N 1
ATOM 1260 C CA . GLN A 1 156 ? -6.318 9.772 -6.945 1.00 95.62 156 GLN A CA 1
ATOM 1261 C C . GLN A 1 156 ? -5.677 10.661 -8.023 1.00 95.62 156 GLN A C 1
ATOM 1263 O O . GLN A 1 156 ? -5.996 10.542 -9.202 1.00 95.62 156 GLN A O 1
ATOM 1268 N N . HIS A 1 157 ? -4.769 11.552 -7.621 1.00 94.44 157 HIS A N 1
ATOM 1269 C CA . HIS A 1 157 ? -4.056 12.483 -8.498 1.00 94.44 157 HIS A CA 1
ATOM 1270 C C . HIS A 1 157 ? -2.686 11.964 -8.948 1.00 94.44 157 HIS A C 1
ATOM 1272 O O . HIS A 1 157 ? -1.994 12.655 -9.693 1.00 94.44 157 HIS A O 1
ATOM 1278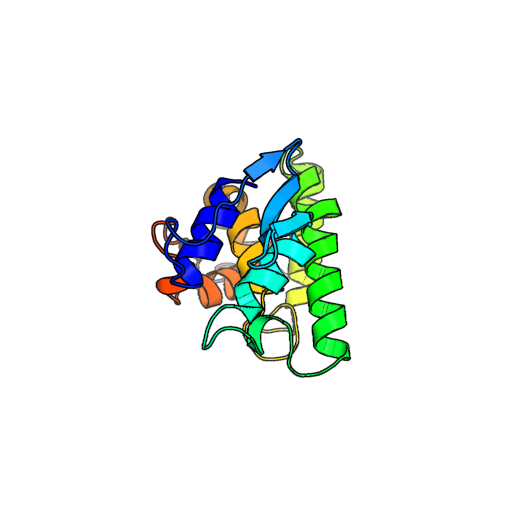 N N . LEU A 1 158 ? -2.278 10.766 -8.514 1.00 96.12 158 LEU A N 1
ATOM 1279 C CA . LEU A 1 158 ? -0.999 10.203 -8.922 1.00 96.12 158 LEU A CA 1
ATOM 1280 C C . LEU A 1 158 ? -0.990 9.916 -10.435 1.00 96.12 158 LEU A C 1
ATOM 1282 O O . LEU A 1 158 ? -1.986 9.413 -10.972 1.00 96.12 158 LEU A O 1
ATOM 1286 N N . PRO A 1 159 ? 0.133 10.187 -11.129 1.00 95.31 159 PRO A N 1
ATOM 1287 C CA . PRO A 1 159 ? 0.283 9.869 -12.542 1.00 95.31 159 PRO A CA 1
ATOM 1288 C C . PRO A 1 159 ? -0.043 8.405 -12.849 1.00 95.31 159 PRO A C 1
ATOM 1290 O O . PRO A 1 159 ? 0.392 7.500 -12.131 1.00 95.31 159 PRO A O 1
ATOM 1293 N N . LEU A 1 160 ? -0.780 8.178 -13.941 1.00 95.56 160 LEU A N 1
ATOM 1294 C CA . LEU A 1 160 ? -1.012 6.832 -14.461 1.00 95.56 160 LEU A CA 1
ATOM 1295 C C . LEU A 1 160 ? 0.304 6.266 -14.992 1.00 95.56 160 LEU A C 1
ATOM 1297 O O . LEU A 1 160 ? 0.933 6.869 -15.863 1.00 95.56 160 LEU A O 1
ATOM 1301 N N . LEU A 1 161 ? 0.704 5.101 -14.496 1.00 93.88 161 LEU A N 1
ATOM 1302 C CA . LEU A 1 161 ? 1.883 4.409 -14.987 1.00 93.88 161 LEU A CA 1
ATOM 1303 C C . LEU A 1 161 ? 1.483 3.517 -16.157 1.00 93.88 161 LEU A C 1
ATOM 1305 O O . LEU A 1 161 ? 0.626 2.652 -16.029 1.00 93.88 161 LEU A O 1
ATOM 1309 N N . VAL A 1 162 ? 2.106 3.722 -17.313 1.00 90.56 162 VAL A N 1
ATOM 1310 C CA . VAL A 1 162 ? 1.867 2.875 -18.484 1.00 90.56 162 VAL A CA 1
ATOM 1311 C C . VAL A 1 162 ? 2.852 1.709 -18.467 1.00 90.56 162 VAL A C 1
ATOM 1313 O O . VAL A 1 162 ? 4.050 1.902 -18.240 1.00 90.56 162 VAL A O 1
ATOM 1316 N N . PHE A 1 163 ? 2.342 0.507 -18.726 1.00 88.81 163 PHE A N 1
ATOM 1317 C CA . PHE A 1 163 ? 3.120 -0.727 -18.794 1.00 88.81 163 PHE A CA 1
ATOM 1318 C C . PHE A 1 163 ? 2.998 -1.355 -20.186 1.00 88.81 163 PHE A C 1
ATOM 1320 O O . PHE A 1 163 ? 1.923 -1.345 -20.790 1.00 88.81 163 PHE A O 1
ATOM 1327 N N . SER A 1 164 ? 4.105 -1.897 -20.704 1.00 79.81 164 SER A N 1
ATOM 1328 C CA . SER A 1 164 ? 4.100 -2.623 -21.978 1.00 79.81 164 SER A CA 1
ATOM 1329 C C . SER A 1 164 ? 3.336 -3.938 -21.823 1.00 79.81 164 SER A C 1
ATOM 1331 O O . SER A 1 164 ? 3.606 -4.716 -20.910 1.00 79.81 164 SER A O 1
ATOM 1333 N N . LYS A 1 165 ? 2.389 -4.199 -22.731 1.00 68.75 165 LYS A N 1
ATOM 1334 C CA . LYS A 1 165 ? 1.674 -5.485 -22.820 1.00 68.75 165 LYS A CA 1
ATOM 1335 C C . LYS A 1 165 ? 2.410 -6.514 -23.686 1.00 68.75 165 LYS A C 1
ATOM 1337 O O . LYS A 1 165 ? 1.970 -7.656 -23.767 1.00 68.75 165 LYS A O 1
ATOM 1342 N N . MET A 1 166 ? 3.502 -6.121 -24.344 1.00 62.28 166 MET A N 1
ATOM 1343 C CA . MET A 1 166 ? 4.255 -6.971 -25.263 1.00 62.28 166 MET A CA 1
ATOM 1344 C C . MET A 1 166 ? 5.634 -7.290 -24.686 1.00 62.28 166 MET A C 1
ATOM 1346 O O . MET A 1 166 ? 6.474 -6.406 -24.556 1.00 62.28 166 MET A O 1
ATOM 1350 N N . MET A 1 167 ? 5.884 -8.569 -24.397 1.00 54.53 167 MET A N 1
ATOM 1351 C CA . MET A 1 167 ? 7.246 -9.101 -24.334 1.00 54.53 167 MET A CA 1
ATOM 1352 C C . MET A 1 167 ? 7.755 -9.200 -25.774 1.00 54.53 167 MET A C 1
ATOM 1354 O O . MET A 1 167 ? 7.405 -10.138 -26.483 1.00 54.53 167 MET A O 1
ATOM 1358 N N . LEU A 1 168 ? 8.527 -8.213 -26.235 1.00 52.88 168 LEU A N 1
ATOM 1359 C CA . LEU A 1 168 ? 9.042 -8.206 -27.612 1.00 52.88 168 LEU A CA 1
ATOM 1360 C C . LEU A 1 168 ? 10.146 -9.253 -27.849 1.00 52.88 168 LEU A C 1
ATOM 1362 O O . LEU A 1 168 ? 10.410 -9.591 -28.999 1.00 52.88 168 LEU A O 1
ATOM 1366 N N . TYR A 1 169 ? 10.761 -9.795 -26.790 1.00 57.94 169 TYR A N 1
ATOM 1367 C CA . TYR A 1 169 ? 11.828 -10.791 -26.899 1.00 57.94 169 TYR A CA 1
ATOM 1368 C C . TYR A 1 169 ? 11.672 -11.907 -25.861 1.00 57.94 169 TYR A C 1
ATOM 1370 O O . TYR A 1 169 ? 11.513 -11.644 -24.666 1.00 57.94 169 TYR A O 1
ATOM 1378 N N . GLU A 1 170 ? 11.765 -13.162 -26.308 1.00 53.16 170 GLU A N 1
ATOM 1379 C CA . GLU A 1 170 ? 11.944 -14.305 -25.414 1.00 53.16 170 GLU A CA 1
ATOM 1380 C C . GLU A 1 170 ? 13.333 -14.237 -24.770 1.00 53.16 170 GLU A C 1
ATOM 1382 O O . GLU A 1 170 ? 14.356 -14.131 -25.449 1.00 53.16 170 GLU A O 1
ATOM 1387 N N . LYS A 1 171 ? 13.393 -14.322 -23.438 1.00 53.31 171 LYS A N 1
ATOM 1388 C CA . LYS A 1 171 ? 14.658 -14.598 -22.751 1.00 53.31 171 LYS A CA 1
ATOM 1389 C C . LYS A 1 171 ? 14.988 -16.071 -22.971 1.00 53.31 171 LYS A C 1
ATOM 1391 O O . LYS A 1 171 ? 14.585 -16.910 -22.167 1.00 53.31 171 LYS A O 1
ATOM 1396 N N . HIS A 1 172 ? 15.693 -16.380 -24.057 1.00 48.41 172 HIS A N 1
ATOM 1397 C CA . HIS A 1 172 ? 16.368 -17.667 -24.186 1.00 48.41 172 HIS A CA 1
ATOM 1398 C C . HIS A 1 172 ? 17.328 -17.816 -23.001 1.00 48.41 172 HIS A C 1
ATOM 1400 O O . HIS A 1 172 ? 18.109 -16.908 -22.704 1.00 48.41 172 HIS A O 1
ATOM 1406 N N . ARG A 1 173 ? 17.161 -18.910 -22.263 1.00 45.94 173 ARG A N 1
ATOM 1407 C CA . ARG A 1 173 ? 17.902 -19.229 -21.046 1.00 45.94 173 ARG A CA 1
ATOM 1408 C C . ARG A 1 173 ? 18.987 -20.242 -21.356 1.00 45.94 173 ARG A C 1
ATOM 1410 O O . ARG A 1 173 ? 18.705 -21.126 -22.193 1.00 45.94 173 ARG A O 1
#

pLDDT: mean 89.08, std 10.89, range [45.94, 98.19]